Protein AF-A0A935HF96-F1 (afdb_monomer)

Solvent-accessible surface area (backbone atoms only — not comparable to full-atom values): 3425 Å² total; per-residue (Å²): 136,85,84,79,81,89,68,71,77,84,65,61,84,84,77,91,77,79,88,86,88,63,97,45,72,67,59,46,50,55,49,56,53,42,46,75,36,76,67,28,43,54,52,49,49,57,63,65,76,102

Secondary structure (DSSP, 8-state):
-PPPP--SGGGPPP--------SSHHHHHHHHHHHTSHHHHHHHHHHHH-

Foldseek 3Di:
DDDDDDDCVVVDDDDDQDDDDDPDPVVVVVLVVCCVDPVNVVVVCVSRVD

pLDDT: mean 89.96, std 10.83, range [45.72, 98.38]

Structure (mmCIF, N/CA/C/O backbone):
data_AF-A0A935HF96-F1
#
_entry.id   AF-A0A935HF96-F1
#
loop_
_atom_site.group_PDB
_atom_site.id
_atom_site.type_symbol
_atom_site.label_atom_id
_atom_site.label_alt_id
_atom_site.label_comp_id
_atom_site.label_asym_id
_atom_site.label_entity_id
_atom_site.label_seq_id
_atom_site.pdbx_PDB_ins_code
_atom_site.Cartn_x
_atom_site.Cartn_y
_atom_site.Cartn_z
_atom_site.occupancy
_atom_site.B_iso_or_equiv
_atom_site.auth_seq_id
_atom_site.auth_comp_id
_atom_site.auth_asym_id
_atom_site.auth_atom_id
_atom_site.pdbx_PDB_model_num
ATOM 1 N N . MET A 1 1 ? 22.479 19.032 -23.197 1.00 45.72 1 MET A N 1
ATOM 2 C CA . MET A 1 1 ? 22.302 17.748 -22.481 1.00 45.72 1 MET A CA 1
ATOM 3 C C . MET A 1 1 ? 20.818 17.566 -22.217 1.00 45.72 1 MET A C 1
ATOM 5 O O . MET A 1 1 ? 20.252 18.385 -21.511 1.00 45.72 1 MET A O 1
ATOM 9 N N . VAL A 1 2 ? 20.171 16.573 -22.830 1.00 64.88 2 VAL A N 1
ATOM 10 C CA . VAL A 1 2 ? 18.745 16.295 -22.588 1.00 64.88 2 VAL A CA 1
ATOM 11 C C . VAL A 1 2 ? 18.645 15.368 -21.381 1.00 64.88 2 VAL A C 1
ATOM 13 O O . VAL A 1 2 ? 19.225 14.280 -21.392 1.00 64.88 2 VAL A O 1
ATOM 16 N N . SER A 1 3 ? 17.954 15.803 -20.330 1.00 69.69 3 SER A N 1
ATOM 17 C CA . SER A 1 3 ? 17.636 14.956 -19.183 1.00 69.69 3 SER A CA 1
ATOM 18 C C . SER A 1 3 ? 16.664 13.865 -19.630 1.00 69.69 3 SER A C 1
ATOM 20 O O . SER A 1 3 ? 15.628 14.125 -20.240 1.00 69.69 3 SER A O 1
ATOM 22 N N . ARG A 1 4 ? 17.023 12.607 -19.382 1.00 73.62 4 ARG A N 1
ATOM 23 C CA . ARG A 1 4 ? 16.182 11.463 -19.738 1.00 73.62 4 ARG A CA 1
ATOM 24 C C . ARG A 1 4 ? 15.105 11.317 -18.660 1.00 73.62 4 ARG A C 1
ATOM 26 O O . ARG A 1 4 ? 15.438 11.092 -17.500 1.00 73.62 4 ARG A O 1
ATOM 33 N N . THR A 1 5 ? 13.832 11.464 -19.020 1.00 82.12 5 THR A N 1
ATOM 34 C CA . THR A 1 5 ? 12.713 11.260 -18.088 1.00 82.12 5 THR A CA 1
ATOM 35 C C . THR A 1 5 ? 12.627 9.783 -17.705 1.00 82.12 5 THR A C 1
ATOM 37 O O . THR A 1 5 ? 12.410 8.927 -18.563 1.00 82.12 5 THR A O 1
ATOM 40 N N . ILE A 1 6 ? 12.790 9.469 -16.418 1.00 82.19 6 ILE A N 1
ATOM 41 C CA . ILE A 1 6 ? 12.572 8.114 -15.901 1.00 82.19 6 ILE A CA 1
ATOM 42 C C . ILE A 1 6 ? 11.063 7.859 -15.937 1.00 82.19 6 ILE A C 1
ATOM 44 O O . ILE A 1 6 ? 10.299 8.542 -15.260 1.00 82.19 6 ILE A O 1
ATOM 48 N N . SER A 1 7 ? 10.627 6.903 -16.755 1.00 86.62 7 SER A N 1
ATOM 49 C CA . SER A 1 7 ? 9.220 6.518 -16.874 1.00 86.62 7 SER A CA 1
ATOM 50 C C . SER A 1 7 ? 9.068 5.008 -16.764 1.00 86.62 7 SER A C 1
ATOM 52 O O . SER A 1 7 ? 9.982 4.244 -17.072 1.00 86.62 7 SER A O 1
ATOM 54 N N . ASN A 1 8 ? 7.888 4.574 -16.337 1.00 85.81 8 ASN A N 1
ATOM 55 C CA . ASN A 1 8 ? 7.524 3.165 -16.249 1.00 85.81 8 ASN A CA 1
ATOM 56 C C . ASN A 1 8 ? 6.943 2.612 -17.567 1.00 85.81 8 ASN A C 1
ATOM 58 O O . ASN A 1 8 ? 6.673 1.417 -17.659 1.00 85.81 8 ASN A O 1
ATOM 62 N N . LYS A 1 9 ? 6.779 3.459 -18.598 1.00 85.38 9 LYS A N 1
ATOM 63 C CA . LYS A 1 9 ? 6.142 3.097 -19.875 1.00 85.38 9 LYS A CA 1
ATOM 64 C C . LYS A 1 9 ? 6.876 1.972 -20.62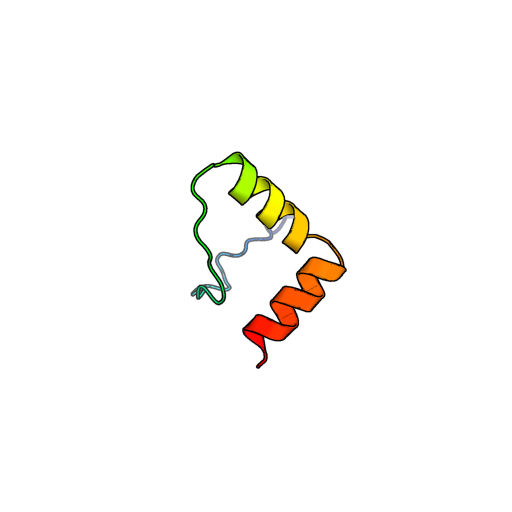2 1.00 85.38 9 LYS A C 1
ATOM 66 O O . LYS A 1 9 ? 6.252 1.193 -21.331 1.00 85.38 9 LYS A O 1
ATOM 71 N N . ALA A 1 10 ? 8.192 1.877 -20.455 1.00 88.25 10 ALA A N 1
ATOM 72 C CA . ALA A 1 10 ? 9.003 0.844 -21.099 1.00 88.25 10 ALA A CA 1
ATOM 73 C C . ALA A 1 10 ? 8.817 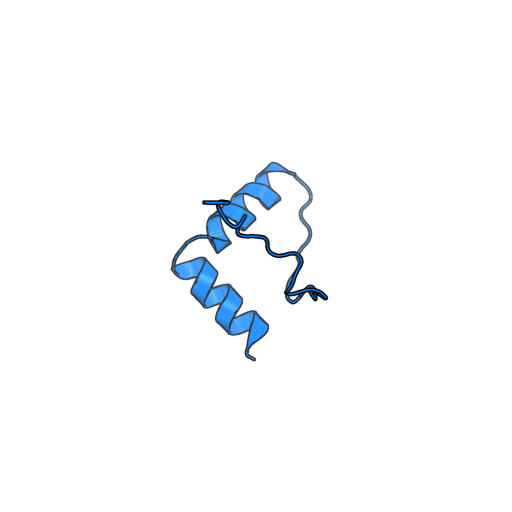-0.562 -20.495 1.00 88.25 10 ALA A C 1
ATOM 75 O O . ALA A 1 10 ? 9.235 -1.532 -21.114 1.00 88.25 10 ALA A O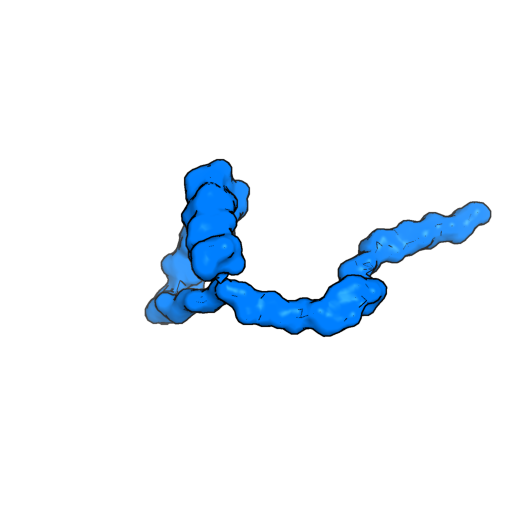 1
ATOM 76 N N . TYR A 1 11 ? 8.203 -0.679 -19.311 1.00 87.81 11 TYR A N 1
ATOM 77 C CA . TYR A 1 11 ? 8.037 -1.952 -18.596 1.00 87.81 11 TYR A CA 1
ATOM 78 C C . TYR A 1 11 ? 6.626 -2.539 -18.718 1.00 87.81 11 TYR A C 1
ATOM 80 O O . TYR A 1 11 ? 6.295 -3.486 -18.011 1.00 87.81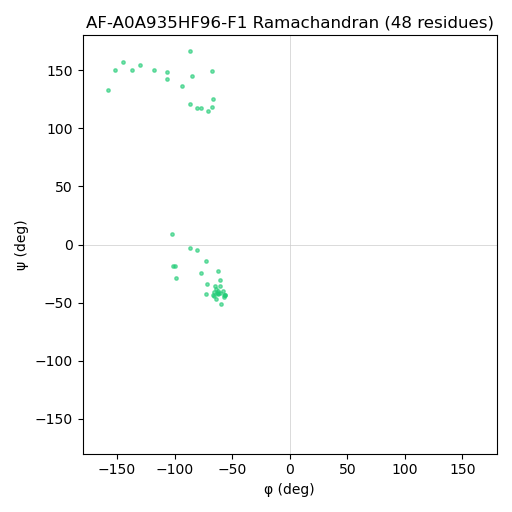 11 TYR A O 1
ATOM 88 N N . LEU A 1 12 ? 5.776 -1.970 -19.579 1.00 86.81 12 LEU A N 1
ATOM 89 C CA . LEU A 1 12 ? 4.488 -2.581 -19.896 1.00 86.81 12 LEU A CA 1
ATOM 90 C C . LEU A 1 12 ? 4.684 -3.894 -20.676 1.00 86.81 12 LEU A C 1
ATOM 92 O O . LEU A 1 12 ? 5.625 -3.990 -21.467 1.00 86.81 12 LEU A O 1
ATOM 96 N N . PRO A 1 13 ? 3.769 -4.869 -20.521 1.00 91.25 13 PRO A N 1
ATOM 97 C CA . PRO A 1 13 ? 2.506 -4.790 -19.776 1.00 91.25 13 PRO A CA 1
ATOM 98 C C . PRO A 1 13 ? 2.651 -5.064 -18.267 1.00 91.25 13 PRO A C 1
ATOM 100 O O . PRO A 1 13 ? 3.417 -5.926 -17.850 1.00 91.25 13 PRO A O 1
ATOM 103 N N . PHE A 1 14 ? 1.860 -4.365 -17.446 1.00 90.69 14 PHE A N 1
ATOM 104 C CA . PHE A 1 14 ? 1.730 -4.668 -16.016 1.00 90.69 14 PHE A CA 1
ATOM 105 C C . PHE A 1 14 ? 0.541 -5.601 -15.771 1.00 90.69 14 PHE A C 1
ATOM 107 O O . PHE A 1 14 ? -0.542 -5.373 -16.306 1.00 90.69 14 PHE A O 1
ATOM 114 N N . SER A 1 15 ? 0.730 -6.612 -14.923 1.00 91.19 15 SER A N 1
ATOM 115 C CA . SER A 1 15 ? -0.324 -7.513 -14.448 1.00 91.19 15 SER A CA 1
ATOM 116 C C . SER A 1 15 ? -0.686 -7.220 -12.992 1.00 91.19 15 SER A C 1
ATOM 118 O O . SER A 1 15 ? 0.188 -6.941 -12.168 1.00 91.19 15 SER A O 1
ATOM 120 N N . ILE A 1 16 ? -1.972 -7.322 -12.652 1.00 90.94 16 ILE A N 1
ATOM 121 C CA . ILE A 1 16 ? -2.438 -7.225 -11.264 1.00 90.94 16 ILE A CA 1
ATOM 122 C C . ILE A 1 16 ? -2.138 -8.555 -10.567 1.00 90.94 16 ILE A C 1
ATOM 124 O O . ILE A 1 16 ? -2.662 -9.590 -10.961 1.00 90.94 16 ILE A O 1
AT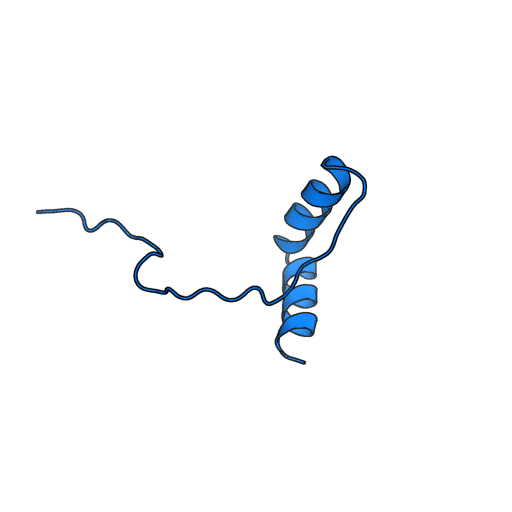OM 128 N N . VAL A 1 17 ? -1.291 -8.523 -9.538 1.00 91.50 17 VAL A N 1
ATOM 129 C CA . VAL A 1 17 ? -0.874 -9.719 -8.775 1.00 91.50 17 VAL A CA 1
ATOM 130 C C . VAL A 1 17 ? -1.634 -9.897 -7.459 1.00 91.50 17 VAL A C 1
ATOM 132 O O . VAL A 1 17 ? -1.629 -10.975 -6.881 1.00 91.50 17 VAL A O 1
ATOM 135 N N . TYR A 1 18 ? -2.269 -8.836 -6.962 1.00 92.94 18 TYR A N 1
ATOM 136 C CA . TYR A 1 18 ? -3.055 -8.852 -5.732 1.00 92.94 18 TYR A CA 1
ATOM 137 C C . TYR A 1 18 ? -4.045 -7.687 -5.750 1.00 92.94 18 TYR A C 1
ATOM 139 O O . TYR A 1 18 ? -3.652 -6.553 -6.032 1.00 92.94 18 TYR A O 1
ATOM 147 N N . PHE A 1 19 ? -5.305 -7.960 -5.424 1.00 93.81 19 PHE A N 1
ATOM 148 C CA . PHE A 1 19 ? -6.325 -6.947 -5.174 1.00 93.81 19 PHE A CA 1
ATOM 149 C C . PHE A 1 19 ? -7.266 -7.431 -4.068 1.00 93.81 19 PHE A C 1
ATOM 151 O O . PHE A 1 19 ? -7.370 -8.628 -3.804 1.00 93.81 19 PHE A O 1
ATOM 158 N N . GLU A 1 20 ? -7.918 -6.488 -3.406 1.00 93.19 20 GLU A N 1
ATOM 159 C CA . GLU A 1 20 ? -8.917 -6.739 -2.372 1.00 93.19 20 GLU A CA 1
ATOM 160 C C . GLU A 1 20 ? -9.901 -5.564 -2.356 1.00 93.19 20 GLU A C 1
ATOM 162 O O . GLU A 1 20 ? -9.538 -4.438 -2.712 1.00 93.19 20 GLU A O 1
ATOM 167 N N . GLU A 1 21 ? -11.146 -5.840 -1.986 1.00 96.19 21 GLU A N 1
ATOM 168 C CA . GLU A 1 21 ? -12.238 -4.867 -1.990 1.00 96.19 21 GLU A CA 1
ATOM 169 C C . GLU A 1 21 ? -12.581 -4.442 -0.560 1.00 96.19 21 GLU A C 1
ATOM 171 O O . GLU A 1 21 ? -12.448 -5.219 0.386 1.00 96.19 21 GLU A O 1
ATOM 176 N N . PHE A 1 22 ? -13.016 -3.191 -0.412 1.00 96.44 22 PHE A N 1
ATOM 177 C CA . PHE A 1 22 ? -13.428 -2.599 0.859 1.00 96.44 22 PHE A CA 1
ATOM 178 C C . PHE A 1 22 ? -14.707 -1.797 0.659 1.00 96.44 22 PHE A C 1
ATOM 180 O O . PHE A 1 22 ? -14.917 -1.220 -0.408 1.00 96.44 22 PHE A O 1
ATOM 187 N N . GLU A 1 23 ? -15.529 -1.718 1.701 1.00 97.44 23 GLU A N 1
ATOM 188 C CA . GLU A 1 23 ? -16.785 -0.965 1.668 1.00 97.44 23 GLU A CA 1
ATOM 189 C C . GLU A 1 23 ? -16.535 0.545 1.658 1.00 97.44 23 GLU A C 1
ATOM 191 O O . GLU A 1 23 ? -17.258 1.30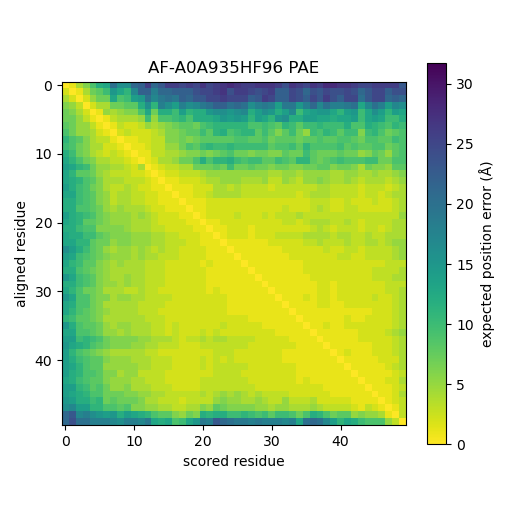1 1.007 1.00 97.44 23 GLU A O 1
ATOM 196 N N . THR A 1 24 ? -15.480 1.000 2.345 1.00 98.38 24 THR A N 1
ATOM 197 C CA . THR A 1 24 ? -15.153 2.422 2.442 1.00 98.38 24 THR A CA 1
ATOM 198 C C . THR A 1 24 ? -13.794 2.769 1.844 1.00 98.38 24 THR A C 1
ATOM 200 O O . THR A 1 24 ? -12.815 2.016 1.881 1.00 98.38 24 THR A O 1
ATOM 203 N N . ARG A 1 25 ? -13.693 4.006 1.347 1.00 97.25 25 ARG A N 1
ATOM 204 C CA . ARG A 1 25 ? -12.428 4.571 0.862 1.00 97.25 25 ARG A CA 1
ATOM 205 C C . ARG A 1 25 ? -11.367 4.639 1.964 1.00 97.25 25 ARG A C 1
ATOM 207 O O . ARG A 1 25 ? -10.181 4.474 1.680 1.00 97.25 25 ARG A O 1
ATOM 214 N N . GLU A 1 26 ? -11.766 4.910 3.204 1.00 97.94 26 GLU A N 1
ATOM 215 C CA . GLU A 1 26 ? -10.829 5.028 4.325 1.00 97.94 26 GLU A CA 1
ATOM 216 C C . GLU A 1 26 ? -10.142 3.700 4.643 1.00 97.94 26 GLU A C 1
ATOM 218 O O . GLU A 1 26 ? -8.931 3.677 4.878 1.00 97.94 26 GLU A O 1
ATOM 223 N N . GLU A 1 27 ? -10.883 2.593 4.596 1.00 97.44 27 GLU A N 1
ATOM 224 C CA . GLU A 1 27 ? -10.341 1.246 4.783 1.00 97.44 27 GLU A CA 1
ATOM 225 C C . GLU A 1 27 ? -9.358 0.883 3.673 1.00 97.44 27 GLU A C 1
ATOM 227 O O . GLU A 1 27 ? -8.228 0.480 3.969 1.00 97.44 27 GLU A O 1
ATOM 232 N N . ALA A 1 28 ? -9.731 1.137 2.413 1.00 97.62 28 ALA A N 1
ATOM 233 C CA . ALA A 1 28 ? -8.852 0.927 1.267 1.00 97.62 28 ALA A CA 1
ATOM 234 C C . ALA A 1 28 ? -7.538 1.717 1.402 1.00 97.62 28 ALA A C 1
ATOM 236 O O . ALA A 1 28 ? -6.448 1.169 1.225 1.00 97.62 28 ALA A O 1
ATOM 237 N N . ILE A 1 29 ? -7.608 2.991 1.807 1.00 97.00 29 ILE A N 1
ATOM 238 C CA . ILE A 1 29 ? -6.417 3.826 2.023 1.00 97.00 29 ILE A CA 1
ATOM 239 C C . ILE A 1 29 ? -5.577 3.308 3.195 1.00 97.00 29 ILE A C 1
ATOM 241 O O . ILE A 1 29 ? -4.347 3.252 3.098 1.00 97.00 29 ILE A O 1
ATOM 245 N N . ARG A 1 30 ? -6.203 2.938 4.321 1.00 97.56 30 ARG 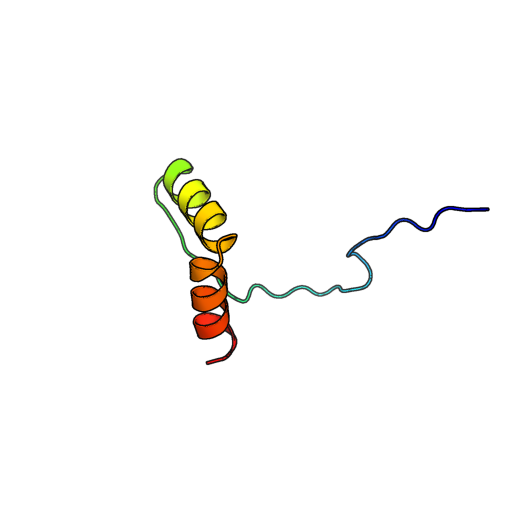A N 1
ATOM 246 C CA . ARG A 1 30 ? -5.494 2.384 5.489 1.00 97.56 30 ARG A CA 1
ATOM 247 C C . ARG A 1 30 ? -4.715 1.135 5.089 1.00 97.56 30 ARG A C 1
ATOM 249 O O . ARG A 1 30 ? -3.570 0.951 5.508 1.00 97.56 30 ARG A O 1
ATOM 256 N N . ARG A 1 31 ? -5.314 0.313 4.239 1.00 96.81 31 ARG A N 1
ATOM 257 C CA . ARG A 1 31 ? -4.717 -0.911 3.742 1.00 96.81 31 ARG A CA 1
ATOM 258 C C . ARG A 1 31 ? -3.597 -0.679 2.728 1.00 96.81 31 ARG A C 1
ATOM 260 O O . ARG A 1 31 ? -2.524 -1.264 2.874 1.00 96.81 31 ARG A O 1
ATOM 267 N N . GLU A 1 32 ? -3.772 0.249 1.791 1.00 96.31 32 GLU A N 1
ATOM 268 C CA . GLU A 1 32 ? -2.701 0.682 0.885 1.00 96.31 32 GLU A CA 1
ATOM 269 C C . GLU A 1 32 ? -1.481 1.190 1.675 1.00 96.31 32 GLU A C 1
ATOM 271 O O . GLU A 1 32 ? -0.333 0.828 1.393 1.00 96.31 32 GLU A O 1
ATOM 276 N N . ARG A 1 33 ? -1.720 1.989 2.725 1.00 97.06 33 ARG A N 1
ATOM 277 C CA . ARG A 1 33 ? -0.664 2.465 3.631 1.00 97.06 33 ARG A CA 1
ATOM 278 C C . ARG A 1 33 ? 0.020 1.309 4.354 1.00 97.06 33 ARG A C 1
ATOM 280 O O . ARG A 1 33 ? 1.247 1.299 4.432 1.00 97.06 33 ARG A O 1
ATOM 287 N N . TYR A 1 34 ? -0.736 0.319 4.832 1.00 97.44 34 TYR A N 1
ATOM 288 C CA . TYR A 1 34 ? -0.168 -0.884 5.440 1.00 97.44 34 TYR A CA 1
ATOM 289 C C . TYR A 1 34 ? 0.787 -1.610 4.481 1.00 97.44 34 TYR A C 1
ATOM 291 O O . TYR A 1 34 ? 1.892 -1.963 4.896 1.00 97.44 34 TYR A O 1
ATOM 299 N N . PHE A 1 35 ? 0.441 -1.769 3.199 1.00 96.38 35 PHE A N 1
ATOM 300 C CA . PHE A 1 35 ? 1.314 -2.424 2.212 1.00 96.38 35 PHE A CA 1
ATOM 301 C C . PHE A 1 35 ? 2.643 -1.706 1.966 1.00 96.38 35 PHE A C 1
ATOM 303 O O . PHE A 1 35 ? 3.633 -2.335 1.587 1.00 96.38 35 PHE A O 1
ATOM 310 N N . LYS A 1 36 ? 2.706 -0.406 2.260 1.00 95.00 36 LYS A N 1
ATOM 311 C CA . LYS A 1 36 ? 3.938 0.388 2.202 1.00 95.00 36 LYS A CA 1
ATOM 312 C C . LYS A 1 36 ? 4.830 0.217 3.442 1.00 95.00 36 LYS A C 1
ATOM 314 O O . LYS A 1 36 ? 5.941 0.743 3.443 1.00 95.00 36 LYS A O 1
ATOM 319 N N . THR A 1 37 ? 4.398 -0.519 4.470 1.00 98.06 37 THR A N 1
ATOM 320 C CA . THR A 1 37 ? 5.204 -0.841 5.665 1.00 98.06 37 THR A CA 1
ATOM 321 C C . THR A 1 37 ? 6.070 -2.090 5.462 1.00 98.06 37 THR A C 1
ATOM 323 O O . THR A 1 37 ? 5.863 -2.870 4.533 1.00 98.06 37 THR A O 1
ATOM 326 N N . ALA A 1 38 ? 7.035 -2.330 6.358 1.00 97.00 38 ALA A N 1
ATOM 327 C CA . ALA A 1 38 ? 7.856 -3.544 6.321 1.00 97.00 38 ALA A CA 1
ATOM 328 C C . ALA A 1 38 ? 7.020 -4.830 6.477 1.00 97.00 38 ALA A C 1
ATOM 330 O O . ALA A 1 38 ? 7.246 -5.803 5.759 1.00 97.00 38 ALA A O 1
ATOM 331 N N . ALA A 1 39 ? 6.035 -4.826 7.380 1.00 96.50 39 ALA A N 1
ATOM 332 C CA . ALA A 1 39 ? 5.131 -5.958 7.574 1.00 96.50 39 ALA A CA 1
ATOM 333 C C . ALA A 1 39 ? 4.238 -6.182 6.345 1.00 96.50 39 ALA A C 1
ATOM 335 O O . ALA A 1 39 ? 4.114 -7.311 5.875 1.00 96.50 39 ALA A O 1
ATOM 336 N N . GLY A 1 40 ? 3.696 -5.107 5.766 1.00 96.31 40 GLY A N 1
ATOM 337 C CA . GLY A 1 40 ? 2.869 -5.196 4.564 1.00 96.31 40 GLY A CA 1
ATOM 338 C C . GLY A 1 40 ? 3.623 -5.703 3.336 1.00 96.31 40 GLY A C 1
ATOM 339 O O . GLY A 1 40 ? 3.098 -6.541 2.608 1.00 96.31 40 GLY A O 1
ATOM 340 N N . ARG A 1 41 ? 4.887 -5.304 3.146 1.00 94.81 41 ARG A N 1
ATOM 341 C CA . ARG A 1 41 ? 5.738 -5.875 2.087 1.00 94.81 41 ARG A CA 1
ATOM 342 C C . ARG A 1 41 ? 5.984 -7.371 2.279 1.00 94.81 41 ARG A C 1
ATOM 344 O O . ARG A 1 41 ? 5.951 -8.112 1.303 1.00 94.81 41 ARG A O 1
ATOM 351 N N . LYS A 1 42 ? 6.199 -7.831 3.520 1.00 96.00 42 LYS A N 1
ATOM 352 C CA . LYS A 1 42 ? 6.324 -9.270 3.824 1.00 96.00 42 LYS A CA 1
ATOM 353 C C . LYS A 1 42 ? 5.030 -10.021 3.507 1.00 96.00 42 LYS A C 1
ATOM 355 O O . LYS A 1 42 ? 5.089 -11.098 2.923 1.00 96.00 42 LYS A O 1
ATOM 360 N N . PHE A 1 43 ? 3.882 -9.436 3.846 1.00 95.00 43 PHE A N 1
ATOM 361 C CA . PHE A 1 43 ? 2.573 -9.990 3.510 1.00 95.00 43 PHE A CA 1
ATOM 362 C C . PHE A 1 43 ? 2.391 -10.136 1.992 1.00 95.00 43 PHE A C 1
ATOM 364 O O . PHE A 1 43 ? 2.075 -11.227 1.526 1.00 95.00 43 PHE A O 1
ATOM 371 N N . LEU A 1 44 ? 2.651 -9.076 1.215 1.00 94.19 44 LEU A N 1
ATOM 372 C CA . LEU A 1 44 ? 2.537 -9.123 -0.248 1.00 94.19 44 LEU A CA 1
ATOM 373 C C . LEU A 1 44 ? 3.514 -10.124 -0.862 1.00 94.19 44 LEU A C 1
ATOM 375 O O . LEU A 1 44 ? 3.129 -10.889 -1.736 1.00 94.19 44 LEU A O 1
ATOM 379 N N . LYS A 1 45 ? 4.757 -10.174 -0.369 1.00 93.19 45 LYS A N 1
ATOM 380 C CA . LYS A 1 45 ? 5.749 -11.151 -0.829 1.00 93.19 45 LYS A CA 1
ATOM 381 C C . LYS A 1 45 ? 5.236 -12.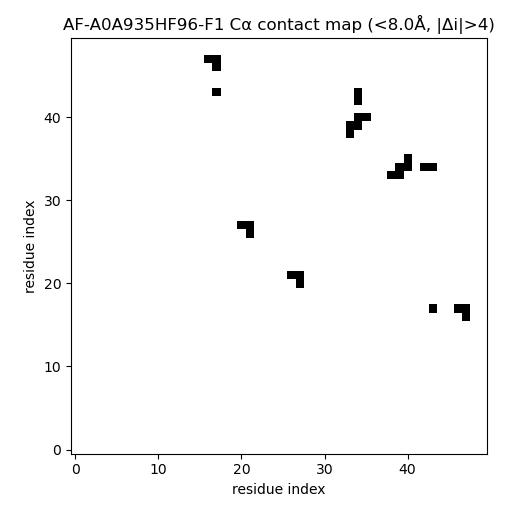583 -0.666 1.00 93.19 45 LYS A C 1
ATOM 383 O O . LYS A 1 45 ? 5.374 -13.373 -1.589 1.00 93.19 45 LYS A O 1
ATOM 388 N N . LYS A 1 46 ? 4.613 -12.890 0.477 1.00 93.62 46 LYS A N 1
ATOM 389 C CA . LYS A 1 46 ? 3.989 -14.195 0.720 1.00 93.62 46 LYS A CA 1
ATOM 390 C C . LYS A 1 46 ? 2.801 -14.455 -0.214 1.00 93.62 46 LYS A C 1
ATOM 392 O O . LYS A 1 46 ? 2.604 -15.583 -0.614 1.00 93.62 46 LYS A O 1
ATOM 397 N N . LYS A 1 47 ? 2.012 -13.437 -0.564 1.00 90.25 47 LYS A N 1
ATOM 398 C CA . LYS A 1 47 ? 0.851 -13.595 -1.459 1.00 90.25 47 LYS A CA 1
ATOM 399 C C . LYS A 1 47 ? 1.197 -13.728 -2.946 1.00 90.25 47 LYS A C 1
ATOM 401 O O . LYS A 1 47 ? 0.366 -14.245 -3.675 1.00 90.25 47 LYS A O 1
ATOM 406 N N . ILE A 1 48 ? 2.348 -13.212 -3.385 1.00 89.62 48 ILE A N 1
ATOM 407 C CA . ILE A 1 48 ? 2.741 -13.163 -4.807 1.00 89.62 48 ILE A CA 1
ATOM 408 C C . ILE A 1 48 ? 3.697 -14.307 -5.189 1.00 89.62 48 ILE A C 1
ATOM 410 O O . ILE A 1 48 ? 3.758 -14.671 -6.358 1.00 89.62 48 ILE A O 1
ATOM 414 N N . ILE A 1 49 ? 4.501 -14.808 -4.242 1.00 80.62 49 ILE A N 1
ATOM 415 C CA . ILE A 1 49 ? 5.571 -15.790 -4.512 1.00 80.62 49 ILE A CA 1
ATOM 416 C C . ILE A 1 49 ? 5.165 -17.230 -4.141 1.00 80.62 49 ILE A C 1
ATOM 418 O O . ILE A 1 49 ? 5.807 -18.152 -4.638 1.00 80.62 49 ILE A O 1
ATOM 422 N N . ASP A 1 50 ? 4.131 -17.421 -3.310 1.00 56.09 50 ASP A N 1
ATOM 423 C CA . ASP A 1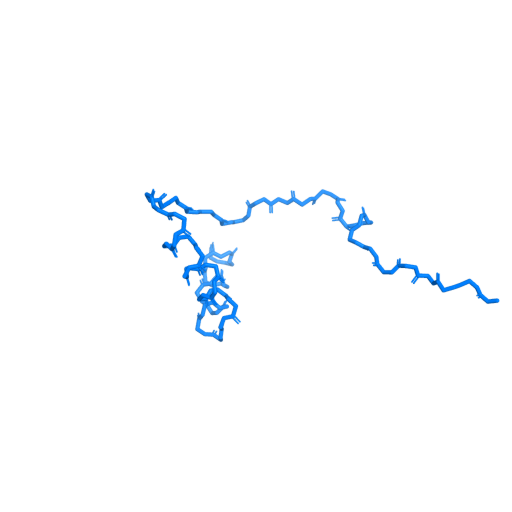 50 ? 3.477 -18.735 -3.138 1.00 56.09 50 ASP A CA 1
ATOM 424 C C . ASP A 1 50 ? 2.495 -19.019 -4.285 1.00 56.09 50 ASP A C 1
ATOM 426 O O . ASP A 1 50 ? 1.807 -18.063 -4.719 1.00 56.09 50 ASP A O 1
#

Mean predicted aligned error: 5.91 Å

Sequence (50 aa):
MVSRTISNKAYLPFSIVYFEEFETREEAIRRERYFKTAAGRKFLKKKIID

Radius of gyration: 15.36 Å; Cα contacts (8 Å, |Δi|>4): 14; chains: 1; bounding box: 39×36×30 Å